Protein AF-A0A0R2UE66-F1 (afdb_monomer)

InterPro domains:
  IPR002048 EF-hand domain [PF13202] (69-86)
  IPR002048 EF-hand domain [PS50222] (62-97)
  IPR011992 EF-hand domain pair [SSF47473] (38-90)

Structure (mmCIF, N/CA/C/O backbone):
data_AF-A0A0R2UE66-F1
#
_entry.id   AF-A0A0R2UE66-F1
#
loop_
_atom_site.group_PDB
_atom_site.id
_atom_site.type_symbol
_atom_site.label_atom_id
_atom_site.label_alt_id
_atom_site.label_comp_id
_atom_site.label_asym_id
_atom_site.label_entity_id
_atom_site.label_seq_id
_atom_site.pdbx_PDB_ins_code
_atom_site.Cartn_x
_atom_site.Cartn_y
_atom_site.Cartn_z
_atom_site.occupancy
_atom_site.B_iso_or_equiv
_atom_site.auth_seq_id
_atom_site.auth_comp_id
_atom_site.auth_asym_id
_atom_site.auth_atom_id
_atom_site.pdbx_PDB_model_num
ATOM 1 N N . MET A 1 1 ? 25.371 32.218 -24.237 1.00 57.22 1 MET A N 1
ATOM 2 C CA . MET A 1 1 ? 26.346 31.776 -23.217 1.00 57.22 1 MET A CA 1
ATOM 3 C C . MET A 1 1 ? 25.618 31.507 -21.894 1.00 57.22 1 MET A C 1
ATOM 5 O O . MET A 1 1 ? 25.976 32.053 -20.865 1.00 57.22 1 MET A O 1
ATOM 9 N N . ASN A 1 2 ? 24.541 30.701 -21.924 1.00 45.59 2 ASN A N 1
ATOM 10 C CA . ASN A 1 2 ? 23.560 30.633 -20.821 1.00 45.59 2 ASN A CA 1
ATOM 11 C C . ASN A 1 2 ? 23.153 29.180 -20.492 1.00 45.59 2 ASN A C 1
ATOM 13 O O . ASN A 1 2 ? 22.243 28.954 -19.707 1.00 45.59 2 ASN A O 1
ATOM 17 N N . LYS A 1 3 ? 23.812 28.187 -21.108 1.00 54.38 3 LYS A N 1
ATOM 18 C CA . LYS A 1 3 ? 23.528 26.752 -20.912 1.00 54.38 3 LYS A CA 1
ATOM 19 C C . LYS A 1 3 ? 24.535 26.058 -19.984 1.00 54.38 3 LYS A C 1
ATOM 21 O O . LYS A 1 3 ? 24.262 24.974 -19.496 1.00 54.38 3 LYS A O 1
ATOM 26 N N . ILE A 1 4 ? 25.668 26.710 -19.701 1.00 58.69 4 ILE A N 1
ATOM 27 C CA . ILE A 1 4 ? 26.731 26.179 -18.829 1.00 58.69 4 ILE A CA 1
ATOM 28 C C . ILE A 1 4 ? 26.404 26.428 -17.344 1.00 58.69 4 ILE A C 1
ATOM 30 O O . ILE A 1 4 ? 26.711 25.598 -16.499 1.00 58.69 4 ILE A O 1
ATOM 34 N N . ILE A 1 5 ? 25.693 27.518 -17.027 1.00 59.59 5 ILE A N 1
ATOM 35 C CA . ILE A 1 5 ? 25.325 27.885 -15.645 1.00 59.59 5 ILE A CA 1
AT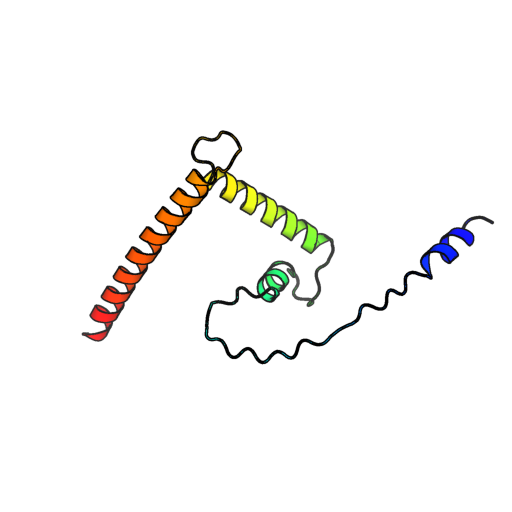OM 36 C C . ILE A 1 5 ? 24.339 26.876 -15.029 1.00 59.59 5 ILE A C 1
ATOM 38 O O . ILE A 1 5 ? 24.421 26.583 -13.841 1.00 59.59 5 ILE A O 1
ATOM 42 N N . VAL A 1 6 ? 23.458 26.278 -15.838 1.00 55.75 6 VAL A N 1
ATOM 43 C CA . VAL A 1 6 ? 22.489 25.271 -15.365 1.00 55.75 6 VAL A CA 1
ATOM 44 C C . VAL A 1 6 ? 23.181 23.956 -14.979 1.00 55.75 6 VAL A C 1
ATOM 46 O O . VAL A 1 6 ? 22.735 23.277 -14.061 1.00 55.75 6 VAL A O 1
ATOM 49 N N . PHE A 1 7 ? 24.313 23.626 -15.609 1.00 52.72 7 PHE A N 1
ATOM 50 C CA . PHE A 1 7 ? 25.054 22.393 -15.321 1.00 52.72 7 PHE A CA 1
ATOM 51 C C . PHE A 1 7 ? 25.840 22.439 -13.999 1.00 52.72 7 PHE A C 1
ATOM 53 O O . PHE A 1 7 ? 26.125 21.394 -13.423 1.00 52.72 7 PHE A O 1
ATOM 60 N N . ILE A 1 8 ? 26.161 23.633 -13.487 1.00 55.75 8 ILE A N 1
ATOM 61 C CA . ILE A 1 8 ? 26.938 23.805 -12.245 1.00 55.75 8 ILE A CA 1
ATOM 62 C C . ILE A 1 8 ? 26.049 23.680 -10.992 1.00 55.75 8 ILE A C 1
ATOM 64 O O . ILE A 1 8 ? 26.546 23.378 -9.912 1.00 55.75 8 ILE A O 1
ATOM 68 N N . LEU A 1 9 ? 24.726 23.826 -11.120 1.00 51.94 9 LEU A N 1
ATOM 69 C CA . LEU A 1 9 ? 23.795 23.730 -9.987 1.00 51.94 9 LEU A CA 1
ATOM 70 C C . LEU A 1 9 ? 23.402 22.293 -9.597 1.00 51.94 9 LEU A C 1
ATOM 72 O O . LEU A 1 9 ? 22.789 22.102 -8.552 1.00 51.94 9 LEU A O 1
ATOM 76 N N . VAL A 1 10 ? 23.767 21.280 -10.390 1.00 54.91 10 VAL A N 1
ATOM 77 C CA . VAL A 1 10 ? 23.386 19.871 -10.150 1.00 54.91 10 VAL A CA 1
ATOM 78 C C . VAL A 1 10 ? 24.466 19.083 -9.382 1.00 54.91 10 VAL A C 1
ATOM 80 O O . VAL A 1 10 ? 24.226 17.959 -8.952 1.00 54.91 10 VAL A O 1
ATOM 83 N N . SER A 1 11 ? 25.651 19.654 -9.138 1.00 57.59 11 SER A N 1
ATOM 84 C CA . SER A 1 11 ? 26.813 18.899 -8.638 1.00 57.59 11 SER A CA 1
ATOM 85 C C . SER A 1 11 ? 27.008 18.848 -7.113 1.00 57.59 11 SER A C 1
ATOM 87 O O . SER A 1 11 ? 27.985 18.252 -6.669 1.00 57.59 11 SER A O 1
ATOM 89 N N . LEU A 1 12 ? 26.118 19.417 -6.288 1.00 58.12 12 LEU A N 1
ATOM 90 C CA . LEU A 1 12 ? 26.317 19.480 -4.825 1.00 58.12 12 LEU A CA 1
ATOM 91 C C . LEU A 1 12 ? 25.159 18.917 -3.991 1.00 58.12 12 LEU A C 1
ATOM 93 O O . LEU A 1 12 ? 24.829 19.451 -2.935 1.00 58.12 12 LEU A O 1
ATOM 97 N N . VAL A 1 13 ? 24.580 17.792 -4.410 1.00 58.25 13 VAL A N 1
ATOM 98 C CA . VAL A 1 13 ? 23.738 16.974 -3.517 1.00 58.25 13 VAL A CA 1
ATOM 99 C C . VAL A 1 13 ? 24.354 15.583 -3.377 1.00 58.25 13 VAL A C 1
ATOM 101 O O . VAL A 1 13 ? 23.779 14.563 -3.740 1.00 58.25 13 VAL A O 1
ATOM 104 N N . SER A 1 14 ? 25.570 15.554 -2.836 1.00 56.09 14 SER A N 1
ATOM 105 C CA . SER A 1 14 ? 26.179 14.358 -2.253 1.00 56.09 14 SER A CA 1
ATOM 106 C C . SER A 1 14 ? 25.647 14.216 -0.827 1.00 56.09 14 SER A C 1
ATOM 108 O O . SER A 1 14 ? 26.279 14.667 0.127 1.00 56.09 14 SER A O 1
ATOM 110 N N . VAL A 1 15 ? 24.451 13.649 -0.664 1.00 55.94 15 VAL A N 1
ATOM 111 C CA . VAL A 1 15 ? 23.967 13.280 0.672 1.00 55.94 15 VAL A CA 1
ATOM 112 C C . VAL A 1 15 ? 24.568 11.928 1.027 1.00 55.94 15 VAL A C 1
ATOM 114 O O . VAL A 1 15 ? 24.149 10.887 0.528 1.00 55.94 15 VAL A O 1
ATOM 117 N N . SER A 1 16 ? 25.556 11.962 1.916 1.00 53.34 16 SER A N 1
ATOM 118 C CA . SER A 1 16 ? 25.985 10.817 2.710 1.00 53.34 16 SER A CA 1
ATOM 119 C C . SER A 1 16 ? 24.798 10.308 3.529 1.00 53.34 16 SER A C 1
ATOM 121 O O . SER A 1 16 ? 24.506 10.836 4.601 1.00 53.34 16 SER A O 1
ATOM 123 N N . VAL A 1 17 ? 24.093 9.290 3.037 1.00 55.53 17 VAL A N 1
ATOM 124 C CA . VAL A 1 17 ? 23.145 8.543 3.867 1.00 55.53 17 VAL A CA 1
ATOM 125 C C . VAL A 1 17 ? 23.916 7.413 4.537 1.00 55.53 17 VAL A C 1
ATOM 127 O O . VAL A 1 17 ? 24.340 6.455 3.897 1.00 55.53 17 VAL A O 1
ATOM 130 N N . PHE A 1 18 ? 24.120 7.579 5.843 1.00 45.28 18 PHE A N 1
ATOM 131 C CA . PHE A 1 18 ? 24.572 6.554 6.777 1.00 45.28 18 PHE A CA 1
ATOM 132 C C . PHE A 1 18 ? 23.781 5.254 6.564 1.00 45.28 18 PHE A C 1
ATOM 134 O O . PHE A 1 18 ? 22.602 5.171 6.907 1.00 45.28 18 PHE A O 1
ATOM 141 N N . ALA A 1 19 ? 24.436 4.223 6.034 1.00 54.84 19 ALA A N 1
ATOM 142 C CA . ALA A 1 19 ? 23.972 2.852 6.169 1.00 54.84 19 ALA A CA 1
ATOM 143 C C . ALA A 1 19 ? 24.447 2.330 7.532 1.00 54.84 19 ALA A C 1
ATOM 145 O O . ALA A 1 19 ? 25.464 1.644 7.622 1.00 54.84 19 ALA A O 1
ATOM 146 N N . ASP A 1 20 ? 23.732 2.694 8.600 1.00 44.09 20 ASP A N 1
ATOM 147 C CA . ASP A 1 20 ? 23.847 1.963 9.860 1.00 44.09 20 ASP A CA 1
ATOM 148 C C . ASP A 1 20 ? 23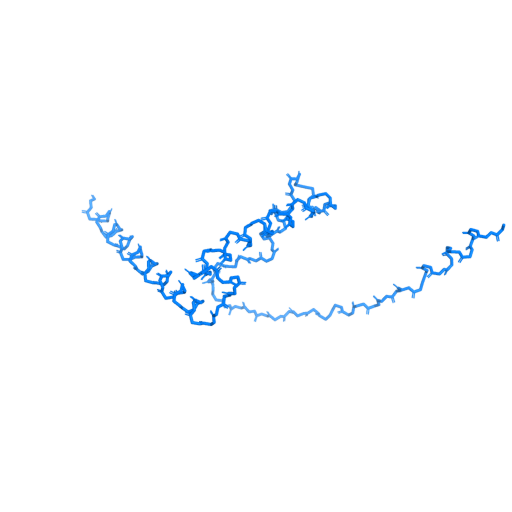.184 0.595 9.661 1.00 44.09 20 ASP A C 1
ATOM 150 O O . ASP A 1 20 ? 21.980 0.447 9.427 1.00 44.09 20 ASP A O 1
ATOM 154 N N . HIS A 1 21 ? 24.043 -0.411 9.600 1.00 45.31 21 HIS A N 1
ATOM 155 C CA . HIS A 1 21 ? 23.730 -1.775 9.231 1.00 45.31 21 HIS A CA 1
ATOM 156 C C . HIS A 1 21 ? 23.109 -2.457 10.454 1.00 45.31 21 HIS A C 1
ATOM 158 O O . HIS A 1 21 ? 23.816 -3.005 11.298 1.00 45.31 21 HIS A O 1
ATOM 164 N N . HIS A 1 22 ? 21.779 -2.449 10.561 1.00 47.47 22 HIS A N 1
ATOM 165 C CA . HIS A 1 22 ? 21.059 -3.261 11.543 1.00 47.47 22 HIS A CA 1
ATOM 166 C C . HIS A 1 22 ? 21.235 -4.762 11.240 1.00 47.47 22 HIS A C 1
ATOM 168 O O . HIS A 1 22 ? 20.334 -5.425 10.728 1.00 47.47 22 HIS A O 1
ATOM 174 N N . LYS A 1 23 ? 22.381 -5.334 11.627 1.00 48.19 23 LYS A N 1
ATOM 175 C CA . LYS A 1 23 ? 22.497 -6.755 11.978 1.00 48.19 23 LYS A CA 1
ATOM 176 C C . LYS A 1 23 ? 21.825 -6.951 13.335 1.00 48.19 23 LYS A C 1
ATOM 178 O O . LYS A 1 23 ? 22.466 -7.043 14.374 1.00 48.19 23 LYS A O 1
ATOM 183 N N . GLY A 1 24 ? 20.499 -6.937 13.317 1.00 34.56 24 GLY A N 1
ATOM 1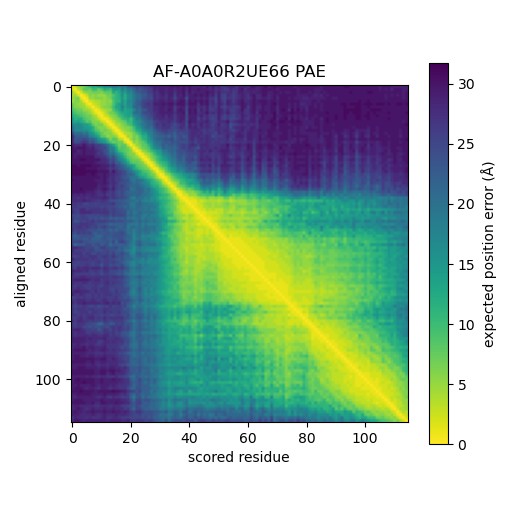84 C CA . GLY A 1 24 ? 19.688 -7.438 14.412 1.00 34.56 24 GLY A CA 1
ATOM 185 C C . GLY A 1 24 ? 19.270 -8.853 14.067 1.00 34.56 24 GLY A C 1
ATOM 186 O O . GLY A 1 24 ? 18.302 -9.024 13.328 1.00 34.56 24 GLY A O 1
ATOM 187 N N . ASP A 1 25 ? 20.000 -9.831 14.597 1.00 51.31 25 ASP A N 1
ATOM 188 C CA . ASP A 1 25 ? 19.552 -11.215 14.732 1.00 51.31 25 ASP A CA 1
ATOM 189 C C . ASP A 1 25 ? 18.097 -11.224 15.222 1.00 51.31 25 ASP A C 1
ATOM 191 O O . ASP A 1 25 ? 17.793 -10.931 16.380 1.00 51.31 25 ASP A O 1
ATOM 195 N N . ARG A 1 26 ? 17.162 -11.499 14.313 1.00 46.47 26 ARG A N 1
ATOM 196 C CA . ARG A 1 26 ? 15.760 -11.746 14.644 1.00 46.47 26 ARG A CA 1
ATOM 197 C C . ARG A 1 26 ? 15.372 -13.107 14.107 1.00 46.47 26 ARG A C 1
ATOM 199 O O . ARG A 1 26 ? 14.605 -13.246 13.166 1.00 46.47 26 ARG A O 1
ATOM 206 N N . ASN A 1 27 ? 15.874 -14.111 14.812 1.00 48.31 27 ASN A N 1
ATOM 207 C CA . ASN A 1 27 ? 15.180 -15.371 15.003 1.00 48.31 27 ASN A CA 1
ATOM 208 C C . ASN A 1 27 ? 13.784 -15.079 15.600 1.00 48.31 27 ASN A C 1
ATOM 210 O O . ASN A 1 27 ? 13.634 -14.894 16.808 1.00 48.31 27 ASN A O 1
ATOM 214 N N . LYS A 1 28 ? 12.764 -14.937 14.747 1.00 42.75 28 LYS A N 1
ATOM 215 C CA . LYS A 1 28 ? 11.347 -14.975 15.132 1.00 42.75 28 LYS A CA 1
ATOM 216 C C . LYS A 1 28 ? 10.560 -15.650 14.015 1.00 42.75 28 LYS A C 1
ATOM 218 O O . LYS A 1 28 ? 10.580 -15.204 12.876 1.00 42.75 28 LYS A O 1
ATOM 223 N N . GLY A 1 29 ? 9.920 -16.756 14.379 1.00 33.84 29 GLY A N 1
ATOM 224 C CA . GLY A 1 29 ? 9.307 -17.720 13.477 1.00 33.84 29 GLY A CA 1
ATOM 225 C C . GLY A 1 29 ? 8.320 -17.155 12.454 1.00 33.84 29 GLY A C 1
ATOM 226 O O . GLY A 1 29 ? 7.559 -16.232 12.733 1.00 33.84 29 GLY A O 1
ATOM 227 N N . ALA A 1 30 ? 8.343 -17.801 11.288 1.00 44.59 30 ALA A N 1
ATOM 228 C CA . ALA A 1 30 ? 7.226 -18.098 10.396 1.00 44.59 30 ALA A CA 1
ATOM 229 C C . ALA A 1 30 ? 5.925 -17.294 10.619 1.00 44.59 30 ALA A C 1
ATOM 231 O O . ALA A 1 30 ? 4.961 -17.766 11.221 1.00 44.59 30 ALA A O 1
ATOM 232 N N . GLY A 1 31 ? 5.869 -16.099 10.039 1.00 43.41 31 GLY A N 1
ATOM 233 C CA . GLY A 1 31 ? 4.651 -15.570 9.423 1.00 43.41 31 GLY A CA 1
ATOM 234 C C . GLY A 1 31 ? 4.905 -15.455 7.918 1.00 43.41 31 GLY A C 1
ATOM 235 O O . GLY A 1 31 ? 6.073 -15.393 7.538 1.00 43.41 31 GLY A O 1
ATOM 236 N N . PRO A 1 32 ? 3.884 -15.439 7.039 1.00 43.44 32 PRO A N 1
ATOM 237 C CA . PRO A 1 32 ? 4.120 -15.150 5.633 1.00 43.44 32 PRO A CA 1
ATOM 238 C C . PRO A 1 32 ? 4.598 -13.701 5.548 1.00 43.44 32 PRO A C 1
ATOM 240 O O . PRO A 1 32 ? 3.802 -12.758 5.568 1.00 43.44 32 PRO A O 1
ATOM 243 N N . GLU A 1 33 ? 5.914 -13.526 5.518 1.00 48.72 33 GLU A N 1
ATOM 244 C CA . GLU A 1 33 ? 6.553 -12.329 5.018 1.00 48.72 33 GLU A CA 1
ATOM 245 C C . GLU A 1 33 ? 6.074 -12.178 3.576 1.00 48.72 33 GLU A C 1
ATOM 247 O O . GLU A 1 33 ? 6.690 -12.683 2.648 1.00 48.72 33 GLU A O 1
ATOM 252 N N . ARG A 1 34 ? 4.973 -11.445 3.370 1.00 50.31 34 ARG A N 1
ATOM 253 C CA . ARG A 1 34 ? 4.819 -10.647 2.150 1.00 50.31 34 ARG A CA 1
ATOM 254 C C . ARG A 1 34 ? 5.876 -9.556 2.232 1.00 50.31 34 ARG A C 1
ATOM 256 O O . ARG A 1 34 ? 5.593 -8.410 2.587 1.00 50.31 34 ARG A O 1
ATOM 263 N N . GLY A 1 35 ? 7.127 -9.984 2.111 1.00 47.84 35 GLY A N 1
ATOM 264 C CA . GLY A 1 35 ? 8.294 -9.144 2.207 1.00 47.84 35 GLY A CA 1
ATOM 265 C C . GLY A 1 35 ? 8.206 -8.117 1.096 1.00 47.84 35 GLY A C 1
ATOM 266 O O . GLY A 1 35 ? 7.636 -8.367 0.037 1.00 47.84 35 GLY A O 1
ATOM 267 N N . ARG A 1 36 ? 8.807 -6.953 1.312 1.00 51.53 36 ARG A N 1
ATOM 268 C CA . ARG A 1 36 ? 8.938 -5.913 0.283 1.00 51.53 36 ARG A CA 1
ATOM 269 C C . ARG A 1 36 ? 9.520 -6.422 -1.056 1.00 51.53 36 ARG A C 1
ATOM 271 O O . ARG A 1 36 ? 9.425 -5.702 -2.037 1.00 51.53 36 ARG A O 1
ATOM 278 N N . GLY A 1 37 ? 10.081 -7.636 -1.100 1.00 53.47 37 GLY A N 1
ATOM 279 C CA . GLY A 1 37 ? 10.529 -8.311 -2.319 1.00 53.47 37 GLY A CA 1
ATOM 280 C C . GLY A 1 37 ? 9.418 -8.841 -3.237 1.00 53.47 37 GLY A C 1
ATOM 281 O O . GLY A 1 37 ? 9.653 -8.927 -4.436 1.00 53.47 37 GLY A O 1
ATOM 282 N N . ASP A 1 38 ? 8.212 -9.138 -2.735 1.00 63.66 38 ASP A N 1
ATOM 283 C CA . ASP A 1 38 ? 7.112 -9.627 -3.590 1.00 63.66 38 ASP A CA 1
ATOM 284 C C . ASP A 1 38 ? 6.539 -8.509 -4.466 1.00 63.66 38 ASP A C 1
ATOM 286 O O . ASP A 1 38 ? 6.231 -8.727 -5.632 1.00 63.66 38 ASP A O 1
ATOM 290 N N . PHE A 1 39 ? 6.462 -7.289 -3.928 1.00 66.31 39 PHE A N 1
ATOM 291 C CA . PHE A 1 39 ? 6.007 -6.124 -4.690 1.00 66.31 39 PHE A CA 1
ATOM 292 C C . PHE A 1 39 ? 6.971 -5.755 -5.812 1.00 66.31 39 PHE A C 1
ATOM 294 O O . PHE A 1 39 ? 6.524 -5.306 -6.856 1.00 66.31 39 PHE A O 1
ATOM 301 N N . PHE A 1 40 ? 8.276 -5.947 -5.601 1.00 70.75 40 PHE A N 1
ATOM 302 C CA . PHE A 1 40 ? 9.277 -5.683 -6.630 1.00 70.75 40 PHE A CA 1
ATOM 303 C C . PHE A 1 40 ? 9.127 -6.656 -7.802 1.00 70.75 40 PHE A C 1
ATOM 305 O O . PHE A 1 40 ? 9.052 -6.220 -8.938 1.00 70.75 40 PHE A O 1
ATOM 312 N N . LYS A 1 41 ? 8.965 -7.954 -7.517 1.00 73.25 41 LYS A N 1
ATOM 313 C CA . LYS A 1 41 ? 8.704 -8.984 -8.537 1.00 73.25 41 LYS A CA 1
ATOM 314 C C . LYS A 1 41 ? 7.366 -8.820 -9.256 1.00 73.25 41 LYS A C 1
ATOM 316 O O . LYS A 1 41 ? 7.205 -9.319 -10.357 1.00 73.25 41 LYS A O 1
ATOM 321 N N . GLU A 1 42 ? 6.380 -8.204 -8.608 1.00 72.06 42 GLU A N 1
ATOM 322 C CA . GLU A 1 42 ? 5.089 -7.898 -9.238 1.00 72.06 42 GLU A CA 1
ATOM 323 C C . GLU A 1 42 ? 5.142 -6.594 -10.059 1.00 72.06 42 GLU A C 1
ATOM 325 O O . GLU A 1 42 ? 4.279 -6.374 -10.906 1.00 72.06 42 GLU A O 1
ATOM 330 N N . ALA A 1 43 ? 6.134 -5.734 -9.806 1.00 75.88 43 ALA A N 1
ATOM 331 C CA . ALA A 1 43 ? 6.369 -4.490 -10.537 1.00 75.88 43 ALA A CA 1
ATOM 332 C C . ALA A 1 43 ? 7.251 -4.695 -11.771 1.00 75.88 43 ALA A C 1
ATOM 334 O O . ALA A 1 43 ? 6.973 -4.110 -12.809 1.00 75.88 43 ALA A O 1
ATOM 335 N N . ASP A 1 44 ? 8.297 -5.502 -11.621 1.00 79.81 44 ASP A N 1
ATOM 336 C CA . ASP A 1 44 ? 9.236 -5.916 -12.660 1.00 79.81 44 ASP A CA 1
ATOM 337 C C . ASP A 1 44 ? 8.538 -6.926 -13.589 1.00 79.81 44 ASP A C 1
ATOM 339 O O . ASP A 1 44 ? 8.395 -8.109 -13.263 1.00 79.81 44 ASP A O 1
ATOM 343 N N . LEU A 1 45 ? 7.982 -6.429 -14.697 1.00 78.88 45 LEU A N 1
ATOM 344 C CA . LEU A 1 45 ? 7.189 -7.221 -15.641 1.00 78.88 45 LEU A CA 1
ATOM 345 C C . LEU A 1 45 ? 8.080 -7.937 -16.653 1.00 78.88 45 LEU A C 1
ATOM 347 O O . LEU A 1 45 ? 7.676 -8.975 -17.187 1.00 78.88 45 LEU A O 1
ATOM 351 N N . ASP A 1 46 ? 9.249 -7.371 -16.943 1.00 80.88 46 ASP A N 1
ATOM 352 C CA . ASP A 1 46 ? 10.200 -7.917 -17.905 1.00 80.88 46 ASP A CA 1
ATOM 353 C C . ASP A 1 46 ? 11.294 -8.797 -17.270 1.00 80.88 46 ASP A C 1
ATOM 355 O O . ASP A 1 46 ? 11.920 -9.595 -17.976 1.00 80.88 46 ASP A O 1
ATOM 359 N N . GLY A 1 47 ? 11.429 -8.771 -15.944 1.00 82.00 47 GLY A N 1
ATOM 360 C CA . GLY A 1 47 ? 12.326 -9.620 -15.168 1.00 82.00 47 GLY A CA 1
ATOM 361 C C . GLY A 1 47 ? 13.782 -9.164 -15.217 1.00 82.00 47 GLY A C 1
ATOM 362 O O . GLY A 1 47 ? 14.676 -10.005 -15.074 1.00 82.00 47 GLY A O 1
ATOM 363 N N . ASP A 1 48 ? 14.038 -7.877 -15.462 1.00 86.44 48 ASP A N 1
ATOM 364 C CA . ASP A 1 48 ? 15.385 -7.312 -15.581 1.00 86.44 48 ASP A CA 1
ATOM 365 C C . ASP A 1 48 ? 16.024 -6.910 -14.234 1.00 86.44 48 ASP A C 1
ATOM 367 O O . ASP A 1 48 ? 17.119 -6.332 -14.198 1.00 86.44 48 ASP A O 1
ATOM 371 N N . GLU A 1 49 ? 15.368 -7.263 -13.122 1.00 79.94 49 GLU A N 1
ATOM 372 C CA . GLU A 1 49 ? 15.719 -6.910 -11.744 1.00 79.94 49 GLU A CA 1
ATOM 373 C C . GLU A 1 49 ? 15.749 -5.392 -11.491 1.00 79.94 49 GLU A C 1
ATOM 375 O O . GLU A 1 49 ? 16.346 -4.914 -10.515 1.00 79.94 49 GLU A O 1
ATOM 380 N N . LYS A 1 50 ? 15.096 -4.608 -12.351 1.00 84.56 50 LYS A N 1
ATOM 381 C CA . LYS A 1 50 ? 14.863 -3.173 -12.203 1.00 84.56 50 LYS A CA 1
ATOM 382 C C . LYS A 1 50 ? 13.369 -2.915 -12.378 1.00 84.56 50 LYS A C 1
ATOM 384 O O . LYS A 1 50 ? 12.574 -3.786 -12.677 1.00 84.56 50 LYS A O 1
ATOM 389 N N . VAL A 1 51 ? 12.963 -1.694 -12.054 1.00 84.12 51 VAL A N 1
ATOM 390 C CA . VAL A 1 51 ? 11.597 -1.241 -12.315 1.00 84.12 51 VAL A CA 1
ATOM 391 C C . VAL A 1 51 ? 11.732 0.028 -13.12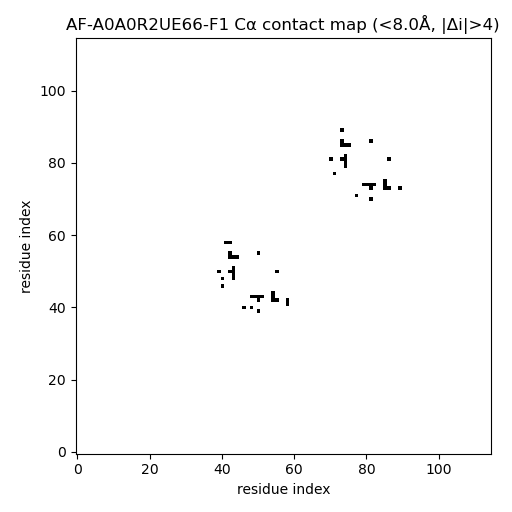3 1.00 84.12 51 VAL A C 1
ATOM 393 O O . VAL A 1 51 ? 12.208 1.056 -12.623 1.00 84.12 51 VAL A O 1
ATOM 396 N N . SER A 1 52 ? 11.366 -0.051 -14.393 1.00 86.00 52 SER A N 1
ATOM 397 C CA . SER A 1 52 ? 11.315 1.109 -15.267 1.00 86.00 52 SER A CA 1
ATOM 398 C C . SER A 1 52 ? 10.200 2.069 -14.834 1.00 86.00 52 SER A C 1
ATOM 400 O O . SER A 1 52 ? 9.277 1.725 -14.094 1.00 86.00 52 SER A O 1
ATOM 402 N N . TYR A 1 53 ? 10.258 3.315 -15.308 1.00 86.94 53 TYR A N 1
ATOM 403 C CA . TYR A 1 53 ? 9.205 4.293 -15.017 1.00 86.94 53 TYR A CA 1
ATOM 404 C C . TYR A 1 53 ? 7.826 3.826 -15.515 1.00 86.94 53 TYR A C 1
ATOM 406 O O . TYR A 1 53 ? 6.829 4.010 -14.819 1.00 86.94 53 TYR A O 1
ATOM 414 N N . ALA A 1 54 ? 7.784 3.187 -16.689 1.00 87.06 54 ALA A N 1
ATOM 415 C CA . ALA A 1 54 ? 6.554 2.667 -17.279 1.00 87.06 54 ALA A CA 1
ATOM 416 C C . ALA A 1 54 ? 5.955 1.525 -16.442 1.00 87.06 54 ALA A C 1
ATOM 418 O O . ALA A 1 54 ? 4.749 1.495 -16.202 1.00 87.06 54 ALA A O 1
ATOM 419 N N . GLU A 1 55 ? 6.793 0.620 -1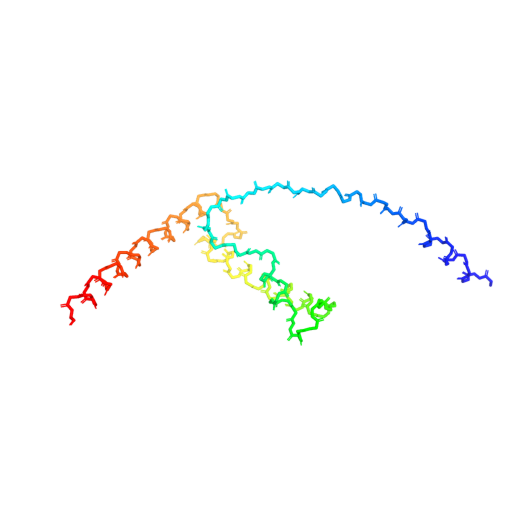5.940 1.00 85.81 55 GLU A N 1
ATOM 420 C CA . GLU A 1 55 ? 6.369 -0.470 -15.055 1.00 85.81 55 GLU A CA 1
ATOM 421 C C . GLU A 1 55 ? 5.893 0.039 -13.701 1.00 85.81 55 GLU A C 1
ATOM 423 O O . GLU A 1 55 ? 4.849 -0.382 -13.200 1.00 85.81 55 GLU A O 1
ATOM 428 N N . HIS A 1 56 ? 6.599 1.016 -13.134 1.00 84.56 56 HIS A N 1
ATOM 429 C CA . HIS A 1 56 ? 6.158 1.678 -11.917 1.00 84.56 56 HIS A CA 1
ATOM 430 C C . HIS A 1 56 ? 4.785 2.343 -12.106 1.00 84.56 56 HIS A C 1
ATOM 432 O O . HIS A 1 56 ? 3.915 2.220 -11.243 1.00 84.56 56 HIS A O 1
ATOM 438 N N . GLU A 1 57 ? 4.556 3.031 -13.226 1.00 88.62 57 GLU A N 1
ATOM 439 C CA . GLU A 1 57 ? 3.270 3.667 -13.520 1.00 88.62 57 GLU A CA 1
ATOM 440 C C . GLU A 1 57 ? 2.143 2.634 -13.675 1.00 88.62 57 GLU A C 1
ATOM 442 O O . GLU A 1 57 ? 1.089 2.777 -13.048 1.00 88.62 57 GLU A O 1
ATOM 447 N N . ALA A 1 58 ? 2.384 1.554 -14.422 1.00 85.44 58 ALA A N 1
ATOM 448 C CA . ALA A 1 58 ? 1.437 0.450 -14.564 1.00 85.44 58 ALA A CA 1
ATOM 449 C C . ALA A 1 58 ? 1.115 -0.203 -13.208 1.00 85.44 58 ALA A C 1
ATOM 451 O O . ALA A 1 58 ? -0.046 -0.484 -12.893 1.00 85.44 58 ALA A O 1
ATOM 452 N N . MET A 1 59 ? 2.126 -0.392 -12.360 1.00 83.75 59 MET A N 1
ATOM 453 C CA . MET A 1 59 ? 1.957 -0.907 -11.005 1.00 83.75 59 MET A CA 1
ATOM 454 C C . MET A 1 59 ? 1.096 0.037 -10.151 1.00 83.75 59 MET A C 1
ATOM 456 O O . MET A 1 59 ? 0.179 -0.419 -9.463 1.00 83.75 59 MET A O 1
ATOM 460 N N . VAL A 1 60 ? 1.346 1.348 -10.194 1.00 85.81 60 VAL A N 1
ATOM 461 C CA . VAL A 1 60 ? 0.579 2.350 -9.433 1.00 85.81 60 VAL A CA 1
ATOM 462 C C . VAL A 1 60 ? -0.877 2.411 -9.891 1.00 85.81 60 VAL A C 1
ATOM 464 O O . VAL A 1 60 ? -1.771 2.489 -9.044 1.00 85.81 60 VAL A O 1
ATOM 467 N N . GLN A 1 61 ? -1.141 2.337 -11.196 1.00 86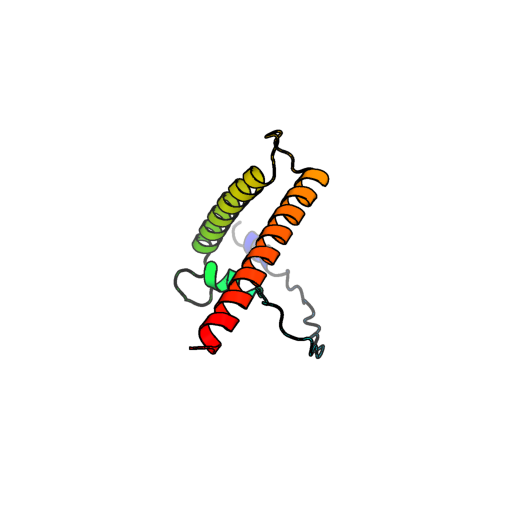.38 61 GLN A N 1
ATOM 468 C CA . GLN A 1 61 ? -2.506 2.283 -11.730 1.00 86.38 61 GLN A CA 1
ATOM 469 C C . GLN A 1 61 ? -3.238 1.033 -11.231 1.00 86.38 61 GLN A C 1
ATOM 471 O O . GLN A 1 61 ? -4.295 1.145 -10.608 1.00 86.38 61 GLN A O 1
ATOM 476 N N . ASN A 1 62 ? -2.615 -0.140 -11.368 1.00 83.56 62 ASN A N 1
ATOM 477 C CA . ASN A 1 62 ? -3.166 -1.398 -10.865 1.00 83.56 62 ASN A CA 1
ATOM 478 C C . ASN A 1 62 ? -3.418 -1.364 -9.351 1.00 83.56 62 ASN A C 1
ATOM 480 O O . ASN A 1 62 ? -4.452 -1.834 -8.870 1.00 83.56 62 ASN A O 1
ATOM 484 N N . MET A 1 63 ? -2.494 -0.796 -8.573 1.00 82.94 63 MET A N 1
ATOM 485 C CA . MET A 1 63 ? -2.685 -0.617 -7.134 1.00 82.94 63 MET A CA 1
ATOM 486 C C . MET A 1 63 ? -3.822 0.349 -6.818 1.00 82.94 63 MET A C 1
ATOM 488 O O . MET A 1 63 ? -4.577 0.100 -5.880 1.00 82.94 63 MET A O 1
ATOM 492 N N . SER A 1 64 ? -3.973 1.416 -7.596 1.00 85.88 64 SER A N 1
ATOM 493 C CA . SER A 1 64 ? -5.049 2.392 -7.425 1.00 85.88 64 SER A CA 1
ATOM 494 C C . SER A 1 64 ? -6.414 1.772 -7.717 1.00 85.88 64 SER A C 1
ATOM 496 O O . SER A 1 64 ? -7.355 1.981 -6.956 1.00 85.88 64 SER A O 1
ATOM 498 N N . ASP A 1 65 ? -6.529 0.950 -8.758 1.00 87.69 65 ASP A N 1
ATOM 499 C CA . ASP A 1 65 ? -7.763 0.229 -9.096 1.00 87.69 65 ASP A CA 1
ATOM 500 C C . ASP A 1 65 ? -8.131 -0.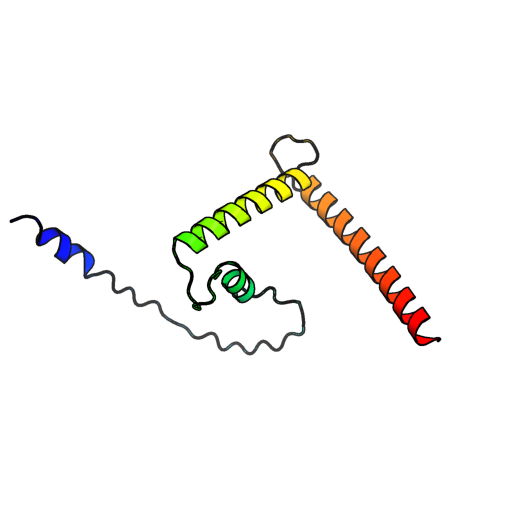797 -8.029 1.00 87.69 65 ASP A C 1
ATOM 502 O O . ASP A 1 65 ? -9.251 -0.800 -7.512 1.00 87.69 65 ASP A O 1
ATOM 506 N N . ARG A 1 66 ? -7.157 -1.612 -7.606 1.00 85.31 66 ARG A N 1
ATOM 507 C CA . ARG A 1 66 ? -7.327 -2.549 -6.485 1.00 85.31 66 ARG A CA 1
ATOM 508 C C . ARG A 1 66 ? -7.682 -1.810 -5.191 1.00 85.31 66 ARG A C 1
ATOM 510 O O . ARG A 1 66 ? -8.490 -2.305 -4.406 1.00 85.31 66 ARG A O 1
ATOM 517 N N . GLY A 1 67 ? -7.083 -0.645 -4.955 1.00 84.62 67 GLY A N 1
ATOM 518 C CA . GLY A 1 67 ? -7.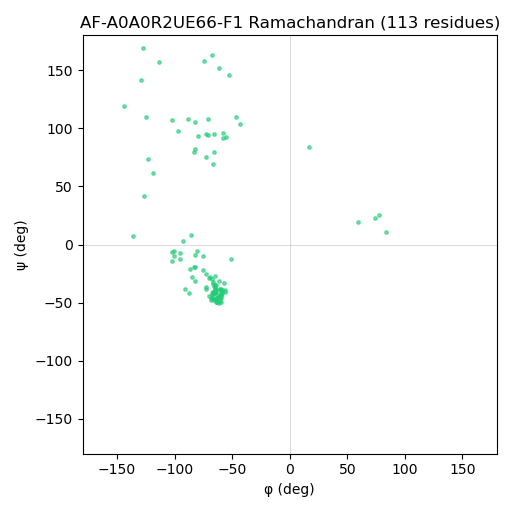352 0.217 -3.808 1.00 84.62 67 GLY A CA 1
ATOM 519 C C . GLY A 1 67 ? -8.786 0.734 -3.810 1.00 84.62 67 GLY A C 1
ATOM 520 O O . GLY A 1 67 ? -9.477 0.599 -2.803 1.00 84.62 67 GLY A O 1
ATOM 521 N N . ARG A 1 68 ? -9.261 1.234 -4.957 1.00 86.75 68 ARG A N 1
ATOM 522 C CA . ARG A 1 68 ? -10.645 1.689 -5.154 1.00 86.75 68 ARG A CA 1
ATOM 523 C C . ARG A 1 68 ? -11.655 0.567 -4.938 1.00 86.75 68 ARG A C 1
ATOM 525 O O . ARG A 1 68 ? -12.596 0.750 -4.173 1.00 86.75 68 ARG A O 1
ATOM 532 N N . ALA A 1 69 ? -11.427 -0.606 -5.526 1.00 86.12 69 ALA A N 1
ATOM 533 C CA . ALA A 1 69 ? -12.308 -1.759 -5.342 1.00 86.12 69 ALA A CA 1
ATOM 534 C C . ALA A 1 69 ? -12.387 -2.194 -3.868 1.00 86.12 69 ALA A C 1
ATOM 536 O O . ALA A 1 69 ? -13.466 -2.438 -3.338 1.00 86.12 69 ALA A O 1
ATOM 537 N N . ARG A 1 70 ? -11.245 -2.230 -3.168 1.00 84.19 70 ARG A N 1
ATOM 538 C CA . ARG A 1 70 ? -11.200 -2.549 -1.730 1.00 84.19 70 ARG A CA 1
ATOM 539 C C . ARG A 1 70 ? -11.878 -1.496 -0.870 1.00 84.19 70 ARG A C 1
ATOM 541 O O . ARG A 1 70 ? -12.440 -1.842 0.163 1.00 84.19 70 ARG A O 1
ATOM 548 N N . PHE A 1 71 ? -11.764 -0.229 -1.253 1.00 85.69 71 PHE A N 1
ATOM 549 C CA . PHE A 1 71 ? -12.430 0.863 -0.564 1.00 85.69 71 PHE A CA 1
ATOM 550 C C . PHE A 1 71 ? -13.947 0.703 -0.664 1.00 85.69 71 PHE A C 1
ATOM 552 O O . PHE A 1 71 ? -14.602 0.662 0.366 1.00 85.69 71 PHE A O 1
ATOM 559 N N . GLN A 1 72 ? -14.471 0.477 -1.871 1.00 85.06 72 GLN A N 1
ATOM 560 C CA . GLN A 1 72 ? -15.896 0.218 -2.112 1.00 85.06 72 GLN A CA 1
ATOM 561 C C . GLN A 1 72 ? -16.407 -1.050 -1.411 1.00 85.06 72 GLN A C 1
ATOM 563 O O . GLN A 1 72 ? -17.556 -1.110 -1.007 1.00 85.06 72 GLN A O 1
ATOM 568 N N . GLU A 1 73 ? -15.568 -2.076 -1.240 1.00 84.25 73 GLU A N 1
ATOM 569 C CA . GLU A 1 73 ? -15.932 -3.270 -0.457 1.00 84.25 73 GLU A CA 1
ATOM 570 C C . GLU A 1 73 ? -16.044 -2.969 1.053 1.00 84.25 73 GLU A C 1
ATOM 572 O O . GLU A 1 73 ? -16.732 -3.680 1.786 1.00 84.25 73 GLU A O 1
ATOM 577 N N . MET A 1 74 ? -15.311 -1.968 1.552 1.00 80.94 74 MET A N 1
ATOM 578 C CA . MET A 1 74 ? -15.300 -1.601 2.972 1.00 80.94 74 MET A CA 1
ATOM 579 C C . MET A 1 74 ? -16.344 -0.541 3.321 1.00 80.94 74 MET A C 1
ATOM 581 O O . MET A 1 74 ? -16.931 -0.635 4.399 1.00 80.94 74 MET A O 1
ATOM 585 N N . ASP A 1 75 ? -16.544 0.423 2.430 1.00 86.00 75 ASP A N 1
ATOM 586 C CA . ASP A 1 75 ? -17.579 1.453 2.482 1.00 86.00 75 ASP A CA 1
ATOM 587 C C . ASP A 1 75 ? -18.941 0.796 2.219 1.00 86.00 75 ASP A C 1
ATOM 589 O O . ASP A 1 75 ? -19.313 0.498 1.085 1.00 86.00 75 ASP A O 1
ATOM 593 N N . SER A 1 76 ? -19.633 0.436 3.300 1.00 79.69 76 SER A N 1
ATOM 594 C CA . SER A 1 76 ? -20.845 -0.384 3.213 1.00 79.69 76 SER A CA 1
ATOM 595 C C . SER A 1 76 ? -22.098 0.455 2.989 1.00 79.69 76 SER A C 1
ATOM 597 O O . SER A 1 76 ? -23.117 -0.089 2.559 1.00 79.69 76 SER A O 1
ATOM 599 N N . ASP A 1 77 ? -22.046 1.743 3.324 1.00 81.75 77 ASP A N 1
ATOM 600 C CA . ASP A 1 77 ? -23.145 2.688 3.148 1.00 81.75 77 ASP A CA 1
ATOM 601 C C . ASP A 1 77 ? -22.982 3.584 1.908 1.00 81.75 77 ASP A C 1
ATOM 603 O O . ASP A 1 77 ? -23.961 4.195 1.473 1.00 81.75 77 ASP A O 1
ATOM 607 N N . GLY A 1 78 ? -21.814 3.559 1.263 1.00 84.69 78 GLY A N 1
ATOM 608 C CA . GLY A 1 78 ? -21.540 4.251 0.009 1.00 84.69 78 GLY A CA 1
ATOM 609 C C . GLY A 1 78 ? -21.385 5.756 0.191 1.00 84.69 78 GLY A C 1
ATOM 610 O O . GLY A 1 78 ? -21.614 6.507 -0.763 1.00 84.69 78 GLY A O 1
ATOM 611 N N . ASP A 1 79 ? -21.050 6.209 1.401 1.00 88.50 79 ASP A N 1
ATOM 612 C CA . ASP A 1 79 ? -20.897 7.626 1.722 1.00 88.50 79 ASP A CA 1
ATOM 613 C C . ASP A 1 79 ? -19.532 8.199 1.287 1.00 88.50 79 ASP A C 1
ATOM 615 O O . ASP A 1 79 ? -19.317 9.416 1.329 1.00 88.50 79 ASP A O 1
ATOM 619 N N . GLY A 1 80 ? -18.631 7.342 0.795 1.00 85.19 80 GLY A N 1
ATOM 620 C CA . GLY A 1 80 ? -17.291 7.710 0.357 1.00 85.19 80 GLY A CA 1
ATOM 621 C C . GLY A 1 80 ? -16.270 7.775 1.492 1.00 85.19 80 GLY A C 1
ATOM 622 O O . GLY A 1 80 ? -15.153 8.256 1.271 1.00 85.19 80 GLY A O 1
ATOM 623 N N . PHE A 1 81 ? -16.606 7.291 2.689 1.00 85.31 81 PHE A N 1
ATOM 624 C CA . PHE A 1 81 ? -15.747 7.230 3.862 1.00 85.31 81 PHE A CA 1
ATOM 625 C C . PHE A 1 81 ? -15.759 5.824 4.465 1.00 85.31 81 PHE A C 1
ATOM 627 O O . PHE A 1 81 ? -16.768 5.154 4.566 1.00 85.31 81 PHE A O 1
ATOM 634 N N . VAL A 1 82 ? -14.596 5.361 4.934 1.00 85.12 82 VAL A N 1
ATOM 635 C CA . VAL A 1 82 ? -14.531 4.123 5.724 1.00 85.12 82 VAL A CA 1
ATOM 636 C C . VAL A 1 82 ? -14.383 4.499 7.185 1.00 85.12 82 VAL A C 1
ATOM 638 O O . VAL A 1 82 ? -13.315 4.925 7.644 1.00 85.12 82 VAL A O 1
ATOM 641 N N . THR A 1 83 ? -15.452 4.317 7.948 1.00 86.19 83 THR A N 1
ATOM 642 C CA . THR A 1 83 ? -15.436 4.568 9.386 1.00 86.19 83 THR A CA 1
ATOM 643 C C . THR A 1 83 ? -14.687 3.462 10.137 1.00 86.19 83 THR A C 1
ATOM 645 O O . THR A 1 83 ? -14.555 2.314 9.698 1.00 86.19 83 THR A O 1
ATOM 648 N N . LYS A 1 84 ? -14.209 3.765 11.354 1.00 84.06 84 LYS A N 1
ATOM 649 C CA . LYS A 1 84 ? -13.572 2.753 12.226 1.00 84.06 84 LYS A CA 1
ATOM 650 C C . LYS A 1 84 ? -14.503 1.569 12.513 1.00 84.06 84 LYS A C 1
ATOM 652 O O . LYS A 1 84 ? -14.039 0.442 12.684 1.00 84.06 84 LYS A O 1
ATOM 657 N N . THR A 1 85 ? -15.804 1.830 12.594 1.00 82.38 85 THR A N 1
ATOM 658 C CA . THR A 1 85 ? -16.850 0.832 12.820 1.00 82.38 85 THR A CA 1
ATOM 659 C C . THR A 1 85 ? -17.002 -0.118 11.640 1.00 82.38 85 THR A C 1
ATOM 661 O O . THR A 1 85 ? -17.058 -1.330 11.851 1.00 82.38 85 THR A O 1
ATOM 664 N N . GLU A 1 86 ? -16.989 0.391 10.413 1.00 79.06 86 GLU A N 1
ATOM 665 C CA . GLU A 1 86 ? -17.071 -0.428 9.198 1.00 79.06 86 GLU A CA 1
ATOM 666 C C . GLU A 1 86 ? -15.800 -1.234 8.974 1.00 79.06 86 GLU A C 1
ATOM 668 O O . GLU A 1 86 ? -15.858 -2.451 8.782 1.00 79.06 86 GLU A O 1
ATOM 673 N N . ALA A 1 87 ? -14.634 -0.608 9.154 1.00 80.94 87 ALA A N 1
ATOM 674 C CA . ALA A 1 87 ? -13.355 -1.308 9.106 1.00 80.94 87 ALA A CA 1
ATOM 675 C C . ALA A 1 87 ? -13.304 -2.469 10.117 1.00 80.94 87 ALA A C 1
ATOM 677 O O . ALA A 1 87 ? -12.786 -3.552 9.820 1.00 80.94 87 ALA A O 1
ATOM 678 N N . ARG A 1 88 ? -13.862 -2.276 11.321 1.00 81.56 88 ARG A N 1
ATOM 679 C CA . ARG A 1 88 ? -13.948 -3.325 12.343 1.00 81.56 88 ARG A CA 1
ATOM 680 C C . ARG A 1 88 ? -14.916 -4.440 11.944 1.00 81.56 88 ARG A C 1
ATOM 682 O O . ARG A 1 88 ? -14.538 -5.604 12.063 1.00 81.56 88 ARG A O 1
ATOM 689 N N . LYS A 1 89 ? -16.112 -4.113 11.446 1.00 80.44 89 LYS A N 1
ATOM 690 C CA . LYS A 1 89 ? -17.090 -5.110 10.972 1.00 80.44 89 LYS A CA 1
ATOM 691 C C . LYS A 1 89 ? -16.525 -5.957 9.831 1.00 80.44 89 LYS A C 1
ATOM 693 O O . LYS A 1 89 ? -16.586 -7.183 9.902 1.00 80.44 89 LYS A O 1
ATOM 698 N N . SER A 1 90 ? -15.893 -5.326 8.840 1.00 77.50 90 SER A N 1
ATOM 699 C CA . SER A 1 90 ? -15.244 -6.022 7.720 1.00 77.50 90 SER A CA 1
ATOM 700 C C . SER A 1 90 ? -14.143 -6.975 8.209 1.00 77.50 90 SER A C 1
ATOM 702 O O . SER A 1 90 ? -14.089 -8.146 7.821 1.00 77.50 90 SER A O 1
ATOM 704 N N . ARG A 1 91 ? -13.305 -6.531 9.159 1.00 79.44 91 ARG A N 1
ATOM 705 C CA . ARG A 1 91 ? -12.275 -7.376 9.790 1.00 79.44 91 ARG A CA 1
ATOM 706 C C . ARG A 1 91 ? -12.856 -8.555 10.569 1.00 79.44 91 ARG A C 1
ATOM 708 O O . ARG A 1 91 ? -12.325 -9.663 10.472 1.00 79.44 91 ARG A O 1
ATOM 715 N N . GLU A 1 92 ? -13.913 -8.341 11.346 1.00 77.62 92 GLU A N 1
ATOM 716 C CA . GLU A 1 92 ? -14.575 -9.406 12.107 1.00 77.62 92 GLU A CA 1
ATOM 717 C C . GLU A 1 92 ? -15.220 -10.445 11.177 1.00 77.62 92 GLU A C 1
ATOM 719 O O . GLU A 1 92 ? -15.053 -11.645 11.409 1.00 77.62 92 GLU A O 1
ATOM 724 N N . GLY A 1 93 ? -15.858 -10.010 10.085 1.00 76.75 93 GLY A N 1
ATOM 725 C CA . GLY A 1 93 ? -16.385 -10.893 9.039 1.00 76.75 93 GLY A CA 1
ATOM 726 C C . GLY A 1 93 ? -15.292 -11.749 8.394 1.00 76.75 93 GLY A C 1
ATOM 727 O O . GLY A 1 93 ? -15.388 -12.978 8.376 1.00 76.75 93 GLY A O 1
ATOM 728 N N . LYS A 1 94 ? -14.183 -11.125 7.972 1.00 79.06 94 LYS A N 1
ATOM 729 C CA . LYS A 1 94 ? -13.028 -11.836 7.389 1.00 79.06 94 LYS A CA 1
ATOM 730 C C . LYS A 1 94 ? -12.408 -12.840 8.369 1.00 79.06 94 LYS A C 1
ATOM 732 O O . LYS A 1 94 ? -12.036 -13.944 7.970 1.00 79.06 94 LYS A O 1
ATOM 737 N N . LYS A 1 95 ? -12.337 -12.506 9.664 1.00 77.06 95 LYS A N 1
ATOM 738 C CA . LYS A 1 95 ? -11.824 -13.409 10.709 1.00 77.06 95 LYS A CA 1
ATOM 739 C C . LYS A 1 95 ? -12.726 -14.628 10.924 1.00 77.06 95 LYS A C 1
ATOM 741 O O . LYS A 1 95 ? -12.205 -15.729 11.102 1.00 77.06 95 LYS A O 1
ATOM 746 N N . LYS A 1 96 ? -14.052 -14.452 10.907 1.00 79.00 96 LYS A N 1
ATOM 747 C CA . LYS A 1 96 ? -15.008 -15.568 11.017 1.00 79.00 96 LYS A CA 1
ATOM 748 C C . LYS A 1 96 ? -14.884 -16.524 9.830 1.00 79.00 96 LYS A C 1
ATOM 750 O O . LYS A 1 96 ? -14.655 -17.709 10.056 1.00 79.00 96 LYS A O 1
ATOM 755 N N . GLY A 1 97 ? -14.888 -16.001 8.602 1.00 80.81 97 GLY A N 1
ATOM 756 C CA . GLY A 1 97 ? -14.737 -16.824 7.397 1.00 80.81 97 GLY A CA 1
ATOM 757 C C . GLY A 1 97 ? -13.413 -17.598 7.353 1.00 80.81 97 GLY A C 1
ATOM 758 O O . GLY A 1 97 ? -13.388 -18.772 6.994 1.00 80.81 97 GLY A O 1
ATOM 759 N N . MET A 1 98 ? -12.304 -16.991 7.795 1.00 80.31 98 MET A N 1
ATOM 760 C CA . MET A 1 98 ? -11.026 -17.709 7.912 1.00 80.31 98 MET A CA 1
ATOM 761 C C . MET A 1 98 ? -11.061 -18.832 8.953 1.00 80.31 98 MET A C 1
ATOM 763 O O . MET A 1 98 ? -10.459 -19.882 8.736 1.00 80.31 98 MET A O 1
ATOM 767 N N . ARG A 1 99 ? -11.755 -18.635 10.081 1.00 83.94 99 ARG A N 1
AT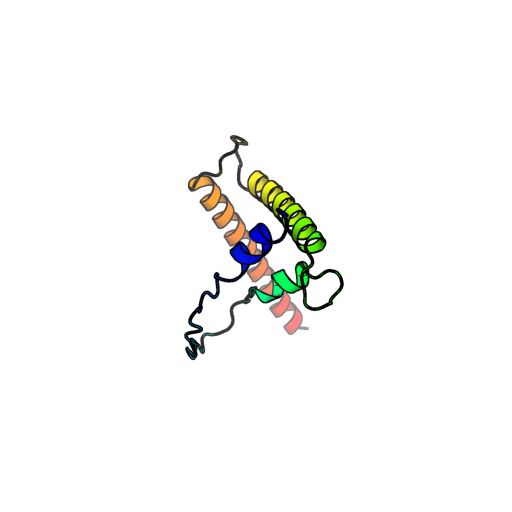OM 768 C CA . ARG A 1 99 ? -11.883 -19.669 11.117 1.00 83.94 99 ARG A CA 1
ATOM 769 C C . ARG A 1 99 ? -12.688 -20.866 10.617 1.00 83.94 99 ARG A C 1
ATOM 771 O O . ARG A 1 99 ? -12.311 -21.993 10.911 1.00 83.94 99 ARG A O 1
ATOM 778 N N . GLU A 1 100 ? -13.763 -20.627 9.876 1.00 83.81 100 GLU A N 1
ATOM 779 C CA . GLU A 1 100 ? -14.582 -21.692 9.286 1.00 83.81 100 GLU A CA 1
ATOM 780 C C . GLU A 1 100 ? -13.816 -22.463 8.214 1.00 83.81 100 GLU A C 1
ATOM 782 O O . GLU A 1 100 ? -13.736 -23.684 8.300 1.00 83.81 100 GLU A O 1
ATOM 787 N N . LYS A 1 101 ? -13.140 -21.764 7.291 1.00 86.06 101 LYS A N 1
ATOM 788 C CA . LYS A 1 101 ? -12.261 -22.406 6.300 1.00 86.06 101 LYS A CA 1
ATOM 789 C C . LYS A 1 101 ? -11.182 -23.270 6.945 1.00 86.06 101 LYS A C 1
ATOM 791 O O . LYS A 1 101 ? -10.895 -24.358 6.464 1.00 86.06 101 LYS A O 1
ATOM 796 N N . ARG A 1 102 ? -10.587 -22.796 8.043 1.00 86.19 102 ARG A N 1
ATOM 797 C CA . ARG A 1 102 ? -9.559 -23.551 8.764 1.00 86.19 102 ARG A CA 1
ATOM 798 C C . ARG A 1 102 ? -10.118 -24.830 9.388 1.00 86.19 102 ARG A C 1
ATOM 800 O O . ARG A 1 102 ? -9.466 -25.855 9.281 1.00 86.19 102 ARG A O 1
ATOM 807 N N . LYS A 1 103 ? -11.314 -24.772 9.983 1.00 86.94 103 LYS A N 1
ATOM 808 C CA . LYS A 1 103 ? -11.996 -25.960 10.519 1.00 86.94 103 LYS A CA 1
ATOM 809 C C . LYS A 1 103 ? -12.376 -26.957 9.424 1.00 86.94 103 LYS A C 1
ATOM 811 O O . LYS A 1 103 ? -12.226 -28.151 9.628 1.00 86.94 103 LYS A O 1
ATOM 816 N N . ALA A 1 104 ? -12.845 -26.472 8.273 1.00 84.69 104 ALA A N 1
ATOM 817 C CA . ALA A 1 104 ? -13.163 -27.330 7.133 1.00 84.69 104 ALA A CA 1
ATOM 818 C C . ALA A 1 104 ? -11.913 -28.066 6.627 1.00 84.69 104 ALA A C 1
ATOM 820 O O . ALA A 1 104 ? -11.938 -29.279 6.483 1.00 84.69 104 ALA A O 1
ATOM 821 N N . MET A 1 105 ? -10.797 -27.349 6.471 1.00 83.25 105 MET A N 1
ATOM 822 C CA . MET A 1 105 ? -9.526 -27.931 6.030 1.00 83.25 105 MET A CA 1
ATOM 823 C C . MET A 1 105 ? -8.907 -28.893 7.061 1.00 83.25 105 MET A C 1
ATOM 825 O O . MET A 1 105 ? -8.181 -29.806 6.690 1.00 83.25 105 MET A O 1
ATOM 829 N N . GLU A 1 106 ? -9.156 -28.682 8.355 1.00 85.88 106 GLU A N 1
ATOM 830 C CA . GLU A 1 106 ? -8.753 -29.600 9.431 1.00 85.88 106 GLU A CA 1
ATOM 831 C C . GLU A 1 106 ? -9.549 -30.910 9.355 1.00 85.88 106 GLU A C 1
ATOM 833 O O . GLU A 1 106 ? -8.948 -31.974 9.282 1.00 85.88 106 GLU A O 1
ATOM 838 N N . ASN A 1 107 ? -10.873 -30.822 9.206 1.00 81.88 107 ASN A N 1
ATOM 839 C CA . ASN A 1 107 ? -11.749 -31.982 9.029 1.00 81.88 107 ASN A CA 1
ATOM 840 C C . ASN A 1 107 ? -11.457 -32.755 7.720 1.00 81.88 107 ASN A C 1
ATOM 842 O O . ASN A 1 107 ? -11.475 -33.982 7.694 1.00 81.88 107 ASN A O 1
ATOM 846 N N . GLU A 1 108 ? -11.139 -32.055 6.625 1.00 80.19 108 GLU A N 1
ATOM 847 C CA . GLU A 1 108 ? -10.702 -32.669 5.357 1.00 80.19 108 GLU A CA 1
ATOM 848 C C . GLU A 1 108 ? -9.351 -33.394 5.484 1.00 80.19 108 GLU A C 1
ATOM 850 O O . GLU A 1 108 ? -9.134 -34.424 4.853 1.00 80.19 108 GLU A O 1
ATOM 855 N N . ARG A 1 109 ? -8.427 -32.882 6.308 1.00 79.25 109 ARG A N 1
ATOM 856 C CA . ARG A 1 109 ? -7.145 -33.555 6.568 1.00 79.25 109 ARG A CA 1
ATOM 857 C C . ARG A 1 109 ? -7.302 -34.786 7.448 1.00 79.25 109 ARG A C 1
ATOM 859 O O . ARG A 1 109 ? -6.603 -35.761 7.206 1.00 79.25 109 ARG A O 1
ATOM 866 N N . GLU A 1 110 ? -8.184 -34.728 8.441 1.00 73.44 110 GLU A N 1
ATOM 867 C CA . GLU A 1 110 ? -8.494 -35.867 9.310 1.00 73.44 110 GLU A CA 1
ATOM 868 C C . GLU A 1 110 ? -9.141 -36.996 8.496 1.00 73.44 110 GLU A C 1
ATOM 870 O O . GLU A 1 110 ? -8.620 -38.108 8.478 1.00 73.44 110 GLU A O 1
ATOM 875 N N . THR A 1 111 ? -10.160 -36.679 7.694 1.00 72.31 111 THR A N 1
ATOM 876 C CA . THR A 1 111 ? -10.829 -37.655 6.811 1.00 72.31 111 THR A CA 1
ATOM 877 C C . THR A 1 111 ? -9.916 -38.234 5.724 1.00 72.31 111 THR A C 1
ATOM 879 O O . THR A 1 111 ? -10.012 -39.414 5.424 1.00 72.31 111 THR A O 1
ATOM 882 N N . SER A 1 112 ? -8.976 -37.455 5.177 1.00 72.38 112 SER A N 1
ATOM 883 C CA . SER A 1 112 ? -7.985 -37.948 4.202 1.00 72.38 112 SER A CA 1
ATOM 884 C C . SER A 1 112 ? -6.858 -38.792 4.819 1.00 72.38 112 SER A C 1
ATOM 886 O O . SER A 1 112 ? -6.048 -39.338 4.071 1.00 72.38 112 SER A O 1
ATOM 888 N N . SER A 1 113 ? -6.738 -38.837 6.148 1.00 67.50 113 SER A N 1
ATOM 889 C CA . SER A 1 113 ? -5.708 -39.617 6.854 1.00 67.50 113 SER A CA 1
ATOM 890 C C . SER A 1 113 ? -6.216 -40.951 7.408 1.00 67.50 113 SER A C 1
ATOM 892 O O . SER A 1 113 ? -5.420 -41.728 7.935 1.00 67.50 113 SER A O 1
ATOM 894 N N . GLU A 1 114 ? -7.524 -41.196 7.299 1.00 60.41 114 GLU A N 1
ATOM 895 C CA . GLU A 1 114 ? -8.207 -42.408 7.767 1.00 60.41 114 GLU A CA 1
ATOM 896 C C . GLU A 1 114 ? -8.536 -43.404 6.629 1.00 60.41 114 GLU A C 1
ATOM 898 O O . GLU A 1 114 ? -8.944 -44.527 6.931 1.00 60.41 114 GLU A O 1
ATOM 903 N N . ASP A 1 115 ? -8.294 -43.028 5.362 1.00 51.84 115 ASP A N 1
ATOM 904 C CA . ASP A 1 115 ? -8.312 -43.884 4.154 1.00 51.84 115 ASP A CA 1
ATOM 905 C C . ASP A 1 115 ? -6.887 -44.309 3.735 1.00 51.84 115 ASP A C 1
ATOM 907 O O . ASP A 1 115 ? -6.707 -45.479 3.314 1.00 51.84 115 ASP A O 1
#

Radius of gyration: 24.27 Å; Cα contacts (8 Å, |Δi|>4): 28; chains: 1; bounding box: 50×76×38 Å

Secondary structure (DSSP, 8-state):
--SHHHHHTTS------------------------HHHHHHHH-SS-SSS--HHHHHHHHHHHHHHHHHHHHHH-SS-SS---HHHHHHHHHHHHHHHHHHHHHHHHHHHHTT--

Sequence (115 aa):
MNKIIVFILVSLVSVSVFADHHKGDRNKGAGPERGRGDFFKEADLDGDEKVSYAEHEAMVQNMSDRGRARFQEMDSDGDGFVTKTEARKSREGKKKGMREKRKAMENERETSSED

Organism: NCBI:txid1655626

Foldseek 3Di:
DPVVVVVVVVPPPPDPDDPPDPPPPDPDDDDPCPDPVVLQVVLCPPPPSDHDPVSVVVSVVVVVVVVVVVQVVQCPVPPSDRDPVSVVVVVVVVVVVVVVVVVVVVVVVVVVVVD

Mean predicted aligned error: 16.65 Å

Solvent-accessible surface area (backbone atoms only — not comparable to full-atom values): 7356 Å² total; per-residue (Å²): 143,75,70,67,68,65,64,66,73,72,76,81,77,81,76,85,74,82,80,79,76,81,84,65,91,69,94,68,81,93,66,90,72,84,42,81,64,58,60,50,62,71,30,24,83,86,68,79,89,53,68,53,73,67,35,49,49,53,42,50,51,53,50,49,53,54,46,50,54,53,45,58,72,44,24,80,84,69,81,86,58,73,48,75,68,40,54,47,51,53,50,53,52,54,51,51,54,51,52,51,53,50,52,51,54,49,53,54,52,53,60,67,70,76,114

pLDDT: mean 71.2, std 15.7, range [33.84, 88.62]

Nearest PDB structures (foldseek):
  1k9u-assembly1_B  TM=4.395E-01  e=6.572E-02  Phleum pratense